Protein AF-A0A562CCB6-F1 (afdb_monomer_lite)

Radius of gyration: 16.32 Å; chains: 1; bounding box: 41×24×45 Å

Sequence (100 aa):
MLRQERASLESRAGGAPDRLHDLRTAVPLEAPDGVPGRCIDLAGRALHLLDVARLALEDDGGALSTAEATARRAALEPLERTARHALGAACSPDGWPPSR

pLDDT: mean 85.31, std 17.32, range [33.44, 98.19]

Structure (mmCIF, N/CA/C/O backbone):
data_AF-A0A562CCB6-F1
#
_entry.id   AF-A0A562CCB6-F1
#
loop_
_atom_site.group_PDB
_atom_site.id
_atom_site.type_symbol
_atom_site.label_atom_id
_atom_site.label_alt_id
_atom_site.label_comp_id
_atom_site.label_asym_id
_atom_site.label_entity_id
_atom_site.label_seq_id
_atom_site.pdbx_PDB_ins_code
_atom_site.Cartn_x
_atom_site.Cartn_y
_atom_site.Cartn_z
_atom_site.occupancy
_atom_site.B_iso_or_equiv
_atom_site.auth_seq_id
_atom_site.auth_comp_id
_atom_site.auth_asym_id
_atom_site.auth_atom_id
_atom_site.pdbx_PDB_model_num
ATOM 1 N N . MET A 1 1 ? -6.983 -2.938 -23.656 1.00 45.41 1 MET A N 1
ATOM 2 C CA . MET A 1 1 ? -7.150 -1.882 -22.637 1.00 45.41 1 MET A CA 1
ATOM 3 C C . MET A 1 1 ? -8.517 -1.947 -21.942 1.00 45.41 1 MET A C 1
ATOM 5 O O . MET A 1 1 ? -8.550 -2.375 -20.802 1.00 45.41 1 MET A O 1
ATOM 9 N N . LEU A 1 2 ? -9.653 -1.722 -22.624 1.00 42.66 2 LEU A N 1
ATOM 10 C CA . LEU A 1 2 ? -10.999 -1.705 -21.994 1.00 42.66 2 LEU A CA 1
ATOM 11 C C . LEU A 1 2 ? -11.500 -3.028 -21.358 1.00 42.66 2 LEU A C 1
ATOM 13 O O . LEU A 1 2 ? -12.427 -3.007 -20.555 1.00 42.66 2 LEU A O 1
ATOM 17 N N . ARG A 1 3 ? -10.932 -4.196 -21.699 1.00 33.44 3 ARG A N 1
ATOM 18 C CA . ARG A 1 3 ? -11.346 -5.491 -21.108 1.00 33.44 3 ARG A CA 1
ATOM 19 C C . ARG A 1 3 ? -10.738 -5.765 -19.729 1.00 33.44 3 ARG A C 1
ATOM 21 O O . ARG A 1 3 ? -11.372 -6.441 -18.929 1.00 33.44 3 ARG A O 1
ATOM 28 N N . GLN A 1 4 ? -9.545 -5.239 -19.458 1.00 43.59 4 GLN A N 1
ATOM 29 C CA . GLN A 1 4 ? -8.811 -5.482 -18.211 1.00 43.59 4 GLN A CA 1
ATOM 30 C C . GLN A 1 4 ? -9.364 -4.605 -17.078 1.00 43.59 4 GLN A C 1
ATOM 32 O O . GLN A 1 4 ? -9.551 -5.085 -15.967 1.00 43.59 4 GLN A O 1
ATOM 37 N N . GLU A 1 5 ? -9.767 -3.368 -17.394 1.00 35.09 5 GLU A N 1
ATOM 38 C CA . GLU A 1 5 ? -10.490 -2.493 -16.459 1.00 35.09 5 GLU A CA 1
ATOM 39 C C . GLU A 1 5 ? -11.853 -3.060 -16.046 1.00 35.09 5 GLU A C 1
ATOM 41 O O . GLU A 1 5 ? -12.225 -2.957 -14.882 1.00 35.09 5 GLU A O 1
ATOM 46 N N . ARG A 1 6 ? -12.594 -3.696 -16.966 1.00 39.72 6 ARG A N 1
ATOM 47 C CA . ARG A 1 6 ? -13.913 -4.268 -16.651 1.00 39.72 6 ARG A CA 1
ATOM 48 C C . ARG A 1 6 ? -13.837 -5.489 -15.732 1.00 39.72 6 ARG A C 1
ATOM 50 O O . ARG A 1 6 ? -14.641 -5.577 -14.813 1.00 39.72 6 ARG A O 1
ATOM 57 N N . ALA A 1 7 ? -12.846 -6.362 -15.918 1.00 42.31 7 ALA A N 1
ATOM 58 C CA . ALA A 1 7 ? -12.619 -7.498 -15.022 1.00 42.31 7 ALA A CA 1
ATOM 59 C C . ALA A 1 7 ? -12.169 -7.048 -13.614 1.00 42.31 7 ALA A C 1
ATOM 61 O O . ALA A 1 7 ? -12.664 -7.568 -12.618 1.00 42.31 7 ALA A O 1
ATOM 62 N N . SER A 1 8 ? -11.315 -6.018 -13.523 1.00 48.25 8 SER A N 1
ATOM 63 C CA . SER A 1 8 ? -10.917 -5.415 -12.238 1.00 48.25 8 SER A CA 1
ATOM 64 C C . SER A 1 8 ? -12.030 -4.615 -11.551 1.00 48.25 8 SER A C 1
ATOM 66 O O . SER A 1 8 ? -11.968 -4.406 -10.345 1.00 48.25 8 SER A O 1
ATOM 68 N N . LEU A 1 9 ? -13.040 -4.130 -12.281 1.00 46.00 9 LEU A N 1
ATOM 69 C CA . LEU A 1 9 ? -14.217 -3.474 -11.697 1.00 46.00 9 LEU A CA 1
ATOM 70 C C . LEU A 1 9 ? -15.254 -4.489 -11.198 1.00 46.00 9 LEU A C 1
ATOM 72 O O . LEU A 1 9 ? -15.886 -4.246 -10.174 1.00 46.00 9 LEU A O 1
ATOM 76 N N . GLU A 1 10 ? -15.402 -5.627 -11.882 1.00 42.59 10 GLU A N 1
ATOM 77 C CA . GLU A 1 10 ? -16.340 -6.690 -11.498 1.00 42.59 10 GLU A CA 1
ATOM 78 C C . GLU A 1 10 ? -15.872 -7.472 -10.251 1.00 42.59 10 GLU A C 1
ATOM 80 O O . GLU A 1 10 ? -16.714 -7.816 -9.425 1.00 42.59 10 GLU A O 1
ATOM 85 N N . SER A 1 11 ? -14.562 -7.664 -10.020 1.00 50.00 11 SER A N 1
ATOM 86 C CA . SER A 1 11 ? -14.074 -8.301 -8.771 1.00 50.00 11 SER A CA 1
ATOM 87 C C . SER A 1 11 ? -14.171 -7.379 -7.540 1.00 50.00 11 SER A C 1
ATOM 89 O O . SER A 1 11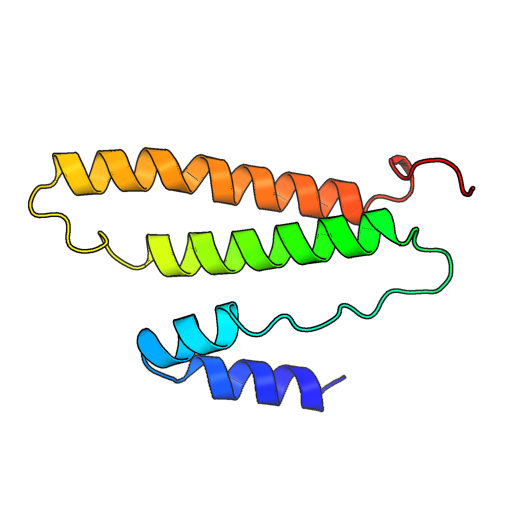 ? -14.417 -7.831 -6.422 1.00 50.00 11 SER A O 1
ATOM 91 N N . ARG A 1 12 ? -14.137 -6.051 -7.736 1.00 52.00 12 ARG A N 1
ATOM 92 C CA . ARG A 1 12 ? -14.341 -5.055 -6.661 1.00 52.00 12 ARG A CA 1
ATOM 93 C C . ARG A 1 12 ? -15.773 -5.007 -6.113 1.00 52.00 12 ARG A C 1
ATOM 95 O O . ARG A 1 12 ? -16.002 -4.304 -5.132 1.00 52.00 12 ARG A O 1
ATOM 102 N N . ALA A 1 13 ? -16.716 -5.731 -6.722 1.00 58.50 13 ALA A N 1
ATOM 103 C CA . ALA A 1 13 ? -18.093 -5.861 -6.245 1.00 58.50 13 ALA A CA 1
ATOM 104 C C . ALA A 1 13 ? -18.287 -6.988 -5.203 1.00 58.50 13 ALA A C 1
ATOM 106 O O . ALA A 1 13 ? -19.380 -7.112 -4.649 1.00 58.50 13 ALA A O 1
ATOM 107 N N . GLY A 1 14 ? -17.255 -7.802 -4.939 1.00 64.62 14 GLY A N 1
ATOM 108 C CA . GLY A 1 14 ? -17.279 -8.877 -3.942 1.00 64.62 14 GLY A CA 1
ATOM 109 C C . GLY A 1 14 ? -17.135 -8.394 -2.492 1.00 64.62 14 GLY A C 1
ATOM 110 O O . GLY A 1 14 ? -16.729 -7.262 -2.214 1.00 64.62 14 GLY A O 1
ATOM 111 N N . GLY A 1 15 ? -17.462 -9.269 -1.538 1.00 80.94 15 GLY A N 1
ATOM 112 C CA . GLY A 1 15 ? -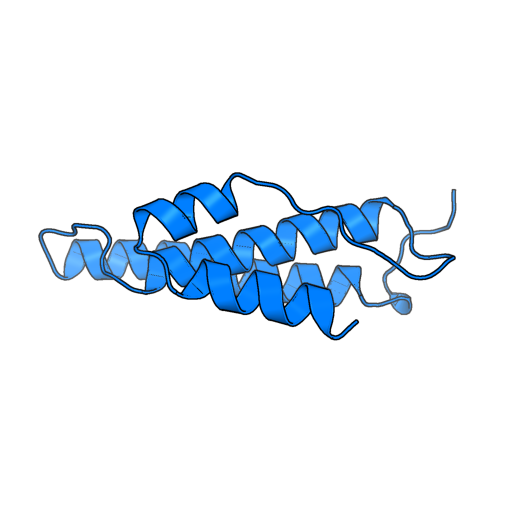17.315 -8.981 -0.108 1.00 80.94 15 GLY A CA 1
ATOM 113 C C . GLY A 1 15 ? -15.846 -8.837 0.314 1.00 80.94 15 GLY A C 1
ATOM 114 O O . GLY A 1 15 ? -14.925 -9.107 -0.455 1.00 80.94 15 GLY A O 1
ATOM 115 N N . ALA A 1 16 ? -15.586 -8.445 1.567 1.00 83.00 16 ALA A N 1
ATOM 116 C CA . ALA A 1 16 ? -14.215 -8.393 2.101 1.00 83.00 16 ALA A CA 1
ATOM 117 C C . ALA A 1 16 ? -13.393 -9.696 1.889 1.00 83.00 16 ALA A C 1
ATOM 119 O O . ALA A 1 16 ? -12.208 -9.584 1.570 1.00 83.00 16 ALA A O 1
ATOM 120 N N . PRO A 1 17 ? -13.975 -10.914 1.986 1.00 86.50 17 PRO A N 1
ATOM 121 C CA . PRO A 1 17 ? -13.259 -12.155 1.677 1.00 86.50 17 PRO A CA 1
ATOM 122 C C . PRO A 1 17 ? -12.798 -12.265 0.219 1.00 86.50 17 PRO A C 1
ATOM 124 O O . PRO A 1 17 ? -11.666 -12.682 -0.021 1.00 86.50 17 PRO A O 1
ATOM 127 N N . ASP A 1 18 ? -13.638 -11.862 -0.737 1.00 87.75 18 ASP A N 1
ATOM 128 C CA . ASP A 1 18 ? -13.315 -11.913 -2.168 1.00 87.75 18 ASP A CA 1
ATOM 129 C C . ASP A 1 18 ? -12.179 -10.938 -2.479 1.00 87.75 18 ASP A C 1
ATOM 131 O O . ASP A 1 18 ? -11.173 -11.310 -3.075 1.00 87.75 18 ASP A O 1
ATOM 135 N N . ARG A 1 19 ? -12.263 -9.717 -1.938 1.00 88.00 19 ARG A N 1
ATOM 136 C CA . ARG A 1 19 ? -11.210 -8.702 -2.088 1.00 88.00 19 ARG A CA 1
ATOM 137 C C . ARG A 1 19 ? -9.882 -9.143 -1.466 1.00 88.00 19 ARG A C 1
ATOM 139 O O . ARG A 1 19 ? -8.816 -8.850 -2.003 1.00 88.00 19 ARG A O 1
ATOM 146 N N . LEU A 1 20 ? -9.921 -9.884 -0.357 1.00 87.06 20 LEU A N 1
ATOM 147 C CA . LEU A 1 20 ? -8.720 -10.478 0.230 1.00 87.06 20 LEU A CA 1
ATOM 148 C C . LEU A 1 20 ? -8.153 -11.613 -0.638 1.00 87.06 20 LEU A C 1
ATOM 150 O O . LEU A 1 20 ? -6.934 -11.772 -0.718 1.00 87.06 20 LEU A O 1
ATOM 154 N N . HIS A 1 21 ? -9.014 -12.407 -1.276 1.00 88.75 21 HIS A N 1
ATOM 155 C CA . HIS A 1 21 ? -8.594 -13.436 -2.225 1.00 88.75 21 HIS A CA 1
ATOM 156 C C . HIS A 1 21 ? -7.919 -12.817 -3.457 1.00 88.75 21 HIS A C 1
ATOM 158 O O . HIS A 1 21 ? -6.831 -13.252 -3.843 1.00 88.75 21 HIS A O 1
ATOM 164 N N . ASP A 1 22 ? -8.501 -11.749 -3.997 1.00 87.00 22 ASP A N 1
ATOM 165 C CA . ASP A 1 22 ? -7.943 -10.989 -5.114 1.00 87.00 22 ASP A CA 1
ATOM 166 C C . ASP A 1 22 ? -6.564 -10.424 -4.769 1.00 87.00 22 ASP A C 1
ATOM 168 O O . ASP A 1 22 ? -5.622 -10.588 -5.539 1.00 87.00 22 ASP A O 1
ATOM 172 N N . LEU A 1 23 ? -6.393 -9.856 -3.568 1.00 87.88 23 LEU A N 1
ATOM 173 C CA . LEU A 1 23 ? -5.093 -9.358 -3.105 1.00 87.88 23 LEU A CA 1
ATOM 174 C C . LEU A 1 23 ? -4.006 -10.439 -3.090 1.00 87.88 23 LEU A C 1
ATOM 176 O O . LEU A 1 23 ? -2.841 -10.144 -3.348 1.00 87.88 23 LEU A O 1
ATOM 180 N N . ARG A 1 24 ? -4.352 -11.693 -2.785 1.00 86.06 24 ARG A N 1
ATOM 181 C CA . ARG A 1 24 ? -3.380 -12.803 -2.777 1.00 86.06 24 ARG A CA 1
ATOM 182 C C . ARG A 1 24 ? -2.970 -13.222 -4.185 1.00 86.06 24 ARG A C 1
ATOM 184 O O . ARG A 1 24 ? -1.930 -13.863 -4.345 1.00 86.06 24 ARG A O 1
ATOM 191 N N . THR A 1 25 ? -3.765 -12.866 -5.186 1.00 84.56 25 THR A N 1
ATOM 192 C CA . THR A 1 25 ? -3.498 -13.170 -6.586 1.00 84.56 25 THR A CA 1
ATOM 193 C C . THR A 1 25 ? -2.662 -12.046 -7.187 1.00 84.56 25 THR A C 1
ATOM 195 O O . THR A 1 25 ? -3.162 -10.981 -7.535 1.00 84.56 25 THR A O 1
ATOM 198 N N . ALA A 1 26 ? -1.354 -12.273 -7.311 1.00 70.19 26 ALA A N 1
ATOM 199 C CA . ALA A 1 26 ? -0.477 -11.311 -7.965 1.00 70.19 26 ALA A CA 1
ATOM 200 C C . ALA A 1 26 ? -0.808 -11.221 -9.463 1.00 70.19 26 ALA A C 1
ATOM 202 O O . ALA A 1 26 ? -0.740 -12.219 -10.181 1.00 70.19 26 ALA A O 1
ATOM 203 N N . VAL A 1 27 ? -1.122 -10.015 -9.938 1.00 80.00 27 VAL A N 1
ATOM 204 C CA . VAL A 1 27 ? -1.281 -9.725 -11.366 1.00 80.00 27 VAL A CA 1
ATOM 205 C C . VAL A 1 27 ? 0.038 -9.144 -11.886 1.00 80.00 27 VAL A C 1
ATOM 207 O O . VAL A 1 27 ? 0.470 -8.103 -11.382 1.00 80.00 27 VAL A O 1
ATOM 210 N N . PRO A 1 28 ? 0.706 -9.791 -12.860 1.00 83.25 28 PRO A N 1
ATOM 211 C CA . PRO A 1 28 ? 1.913 -9.244 -13.469 1.00 83.25 28 PRO A CA 1
ATOM 212 C C . PRO A 1 28 ? 1.654 -7.868 -14.087 1.00 83.25 28 PRO A C 1
ATOM 214 O O . PRO A 1 28 ? 0.624 -7.656 -14.728 1.00 83.25 28 PRO A O 1
ATOM 217 N N . LEU A 1 29 ? 2.597 -6.940 -13.913 1.00 89.69 29 LEU A N 1
ATOM 218 C CA . LEU A 1 29 ? 2.531 -5.631 -14.554 1.00 89.69 29 LEU A CA 1
ATOM 219 C C . LEU A 1 29 ? 3.114 -5.693 -15.964 1.00 89.69 29 LEU A C 1
ATOM 221 O O . LEU A 1 29 ? 4.219 -6.195 -16.167 1.00 89.69 29 LEU A O 1
ATOM 225 N N . GLU A 1 30 ? 2.393 -5.113 -16.916 1.00 90.88 30 GLU A N 1
ATOM 226 C CA . GLU A 1 30 ? 2.921 -4.798 -18.239 1.00 90.88 30 GLU A CA 1
ATOM 227 C C . GLU A 1 30 ? 3.621 -3.436 -18.183 1.00 90.88 30 GLU A C 1
ATOM 229 O O . GLU A 1 30 ? 3.074 -2.467 -17.651 1.00 90.88 30 GLU A O 1
ATOM 234 N N . ALA A 1 31 ? 4.836 -3.357 -18.724 1.00 88.81 31 ALA A N 1
ATOM 235 C CA . ALA A 1 31 ? 5.620 -2.130 -18.769 1.00 88.81 31 ALA A CA 1
ATOM 236 C C . ALA A 1 31 ? 6.148 -1.883 -20.191 1.00 88.81 31 ALA A C 1
ATOM 238 O O . ALA A 1 31 ? 6.410 -2.851 -20.907 1.00 88.81 31 ALA A O 1
ATOM 239 N N . PRO A 1 32 ? 6.319 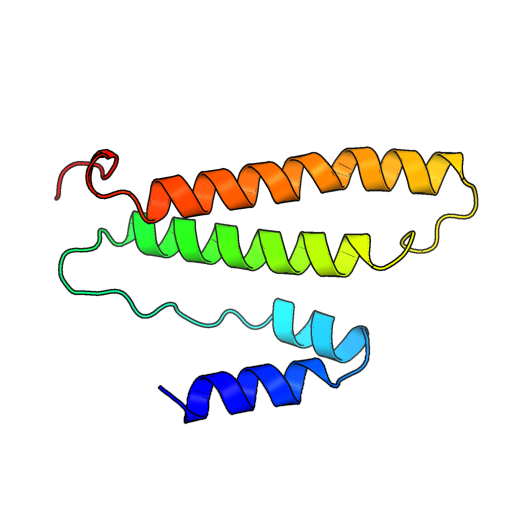-0.612 -20.605 1.00 89.00 32 PRO A N 1
ATOM 240 C CA . PRO A 1 32 ? 6.968 -0.282 -21.868 1.00 89.00 32 PRO A CA 1
ATOM 241 C C . PRO A 1 32 ? 8.389 -0.845 -21.980 1.00 89.00 32 PRO A C 1
ATOM 243 O O . PRO A 1 32 ? 9.077 -1.054 -20.975 1.00 89.00 32 PRO A O 1
ATOM 246 N N . ASP A 1 33 ? 8.857 -1.003 -23.216 1.00 89.25 33 ASP A N 1
ATOM 247 C CA . ASP A 1 33 ? 10.236 -1.401 -23.489 1.00 89.25 33 ASP A CA 1
ATOM 248 C C . ASP A 1 33 ? 11.232 -0.407 -22.875 1.00 89.25 33 ASP A C 1
ATOM 250 O O . ASP A 1 33 ? 11.044 0.811 -22.905 1.00 89.25 33 ASP A O 1
ATOM 254 N N . GLY A 1 34 ? 12.316 -0.940 -22.310 1.00 89.69 34 GLY A N 1
ATOM 255 C CA . GLY A 1 34 ? 13.369 -0.148 -21.669 1.00 89.69 34 GLY A CA 1
ATOM 256 C C . GLY A 1 34 ? 13.143 0.153 -20.184 1.00 89.69 34 GLY A C 1
ATOM 257 O O . GLY A 1 34 ? 14.071 0.634 -19.534 1.00 89.69 34 GLY A O 1
ATOM 258 N N . VAL A 1 35 ? 11.978 -0.176 -19.609 1.00 93.06 35 VAL A N 1
ATOM 259 C CA . VAL A 1 35 ? 11.776 -0.087 -18.153 1.00 93.06 35 VAL A CA 1
ATOM 260 C C . VAL A 1 35 ? 12.615 -1.165 -17.448 1.00 93.06 35 VAL A C 1
ATOM 262 O O . VAL A 1 35 ? 12.468 -2.352 -17.748 1.00 93.06 35 VAL A O 1
ATOM 265 N N . PRO A 1 36 ? 13.479 -0.812 -16.476 1.00 93.25 36 PRO A N 1
ATOM 266 C CA . PRO A 1 36 ? 14.252 -1.808 -15.743 1.00 93.25 36 PRO A CA 1
ATOM 267 C C . PRO A 1 36 ? 13.348 -2.763 -14.952 1.00 93.25 36 PRO A C 1
ATOM 269 O O . PRO A 1 36 ? 12.485 -2.310 -14.202 1.00 93.25 36 PRO A O 1
ATOM 272 N N . GLY A 1 37 ? 13.605 -4.075 -15.018 1.00 91.62 37 GLY A N 1
ATOM 273 C CA . GLY A 1 37 ? 12.780 -5.092 -14.339 1.00 91.62 37 GLY A CA 1
ATOM 274 C C . GLY A 1 37 ? 12.564 -4.834 -12.841 1.00 91.62 37 GLY A C 1
ATOM 275 O O . GLY A 1 37 ? 11.443 -4.888 -12.353 1.00 91.62 37 GLY A O 1
ATOM 276 N N . ARG A 1 38 ? 13.604 -4.399 -12.122 1.00 91.88 38 ARG A N 1
ATOM 277 C CA . ARG A 1 38 ? 13.502 -4.002 -10.701 1.00 91.88 38 ARG A CA 1
ATOM 278 C C . ARG A 1 38 ? 12.533 -2.835 -10.440 1.00 91.88 38 ARG A C 1
ATOM 280 O O . ARG A 1 38 ? 11.998 -2.732 -9.341 1.00 91.88 38 ARG A O 1
ATOM 287 N N . CYS A 1 39 ? 12.338 -1.935 -11.409 1.00 94.75 39 CYS A N 1
ATOM 288 C CA . CYS A 1 39 ? 11.369 -0.843 -11.309 1.00 94.75 39 CYS A CA 1
ATOM 289 C C . CYS A 1 39 ? 9.946 -1.382 -11.502 1.00 94.75 39 CYS A C 1
ATOM 291 O O . CYS A 1 39 ? 9.043 -0.955 -10.790 1.00 94.75 39 CYS A O 1
ATOM 293 N N . ILE A 1 40 ? 9.763 -2.374 -12.383 1.00 94.44 40 ILE A N 1
ATOM 294 C CA . ILE A 1 40 ? 8.496 -3.108 -12.539 1.00 94.44 40 ILE A CA 1
ATOM 295 C C . ILE A 1 40 ? 8.156 -3.842 -11.233 1.00 94.44 40 ILE A C 1
ATOM 297 O O . ILE A 1 40 ? 7.051 -3.695 -10.713 1.00 94.44 40 ILE A O 1
ATOM 301 N N . ASP A 1 41 ? 9.124 -4.548 -10.642 1.00 93.44 41 ASP A N 1
ATOM 302 C CA . ASP A 1 41 ? 8.948 -5.243 -9.362 1.00 93.44 41 ASP A CA 1
ATOM 303 C C . ASP A 1 41 ? 8.592 -4.277 -8.223 1.00 93.44 41 ASP A C 1
ATOM 305 O O . ASP A 1 41 ? 7.706 -4.558 -7.410 1.00 93.44 41 ASP A O 1
ATOM 309 N N . LEU A 1 42 ? 9.276 -3.128 -8.153 1.00 94.81 42 LEU A N 1
ATOM 310 C CA . LEU A 1 42 ? 8.996 -2.091 -7.161 1.00 94.81 42 LEU A CA 1
ATOM 311 C C . LEU A 1 42 ? 7.588 -1.517 -7.341 1.00 94.81 42 LEU A C 1
ATOM 313 O O . LEU A 1 42 ? 6.862 -1.393 -6.355 1.00 94.81 42 LEU A O 1
ATOM 317 N N . ALA A 1 43 ? 7.185 -1.214 -8.579 1.00 95.56 43 ALA A N 1
ATOM 318 C CA . ALA A 1 43 ? 5.841 -0.736 -8.887 1.00 95.56 43 ALA A CA 1
ATOM 319 C C . ALA A 1 43 ? 4.775 -1.767 -8.490 1.00 95.56 43 ALA A C 1
ATOM 321 O O . ALA A 1 43 ? 3.794 -1.406 -7.843 1.00 95.56 43 ALA A O 1
ATOM 322 N N . GLY A 1 44 ? 4.994 -3.053 -8.786 1.00 94.75 44 GLY A N 1
ATOM 323 C CA . GLY A 1 44 ? 4.076 -4.134 -8.412 1.00 94.75 44 GLY A CA 1
ATOM 324 C C . GLY A 1 44 ? 3.894 -4.243 -6.900 1.00 94.75 44 GLY A C 1
ATOM 325 O O . GLY A 1 44 ? 2.768 -4.279 -6.404 1.00 94.75 44 GLY A O 1
ATOM 326 N N . ARG A 1 45 ? 4.996 -4.203 -6.143 1.00 94.81 45 ARG A N 1
ATOM 327 C CA . ARG A 1 45 ? 4.961 -4.211 -4.669 1.00 94.81 45 ARG A CA 1
ATOM 328 C C . ARG A 1 45 ? 4.283 -2.968 -4.100 1.00 94.81 45 ARG A C 1
ATOM 330 O O . ARG A 1 45 ? 3.531 -3.079 -3.136 1.00 94.81 45 ARG A O 1
ATOM 337 N N . ALA A 1 46 ? 4.542 -1.801 -4.683 1.00 96.31 46 ALA A N 1
ATOM 338 C CA . ALA A 1 46 ? 3.945 -0.541 -4.260 1.00 96.31 46 ALA A CA 1
ATOM 339 C C . ALA A 1 46 ? 2.427 -0.520 -4.498 1.00 96.31 46 ALA A C 1
ATOM 341 O O . ALA A 1 46 ? 1.677 -0.162 -3.593 1.00 96.31 46 ALA A O 1
ATOM 342 N N . LEU A 1 47 ? 1.963 -0.953 -5.673 1.00 95.12 47 LEU A N 1
ATOM 343 C CA . LEU A 1 47 ? 0.534 -1.066 -5.982 1.00 95.12 47 LEU A CA 1
ATOM 344 C C . LEU A 1 47 ? -0.162 -2.064 -5.053 1.00 95.12 47 LEU A C 1
ATOM 346 O O . LEU A 1 47 ? -1.182 -1.731 -4.456 1.00 95.12 47 LEU A O 1
ATOM 350 N N . HIS A 1 48 ? 0.438 -3.238 -4.847 1.00 94.75 48 HIS A N 1
ATOM 351 C CA . HIS A 1 48 ? -0.105 -4.229 -3.923 1.00 94.75 48 HIS A CA 1
ATOM 352 C C . HIS A 1 48 ? -0.200 -3.689 -2.485 1.00 94.75 48 HIS A C 1
ATOM 354 O O . HIS A 1 48 ? -1.236 -3.831 -1.839 1.00 94.75 48 HIS A O 1
ATOM 360 N N . LEU A 1 49 ? 0.841 -3.007 -1.988 1.00 95.38 49 LEU A N 1
ATOM 361 C CA . LEU A 1 49 ? 0.819 -2.399 -0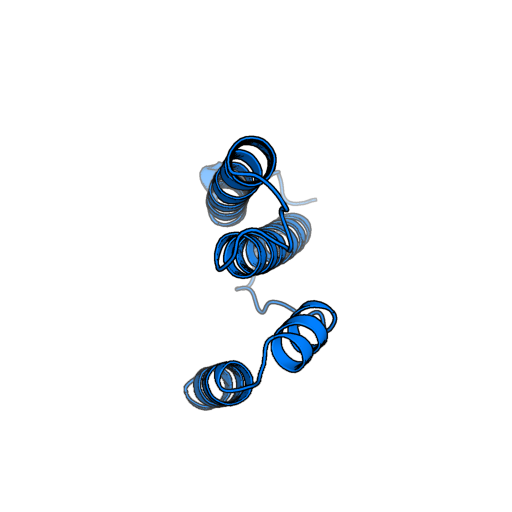.655 1.00 95.38 49 LEU A CA 1
ATOM 362 C C . LEU A 1 49 ? -0.242 -1.295 -0.534 1.00 95.38 49 LEU A C 1
ATOM 364 O O . LEU A 1 49 ? -0.861 -1.174 0.521 1.00 95.38 49 LEU A O 1
ATOM 368 N N . LEU A 1 50 ? -0.479 -0.509 -1.592 1.00 95.38 50 LEU A N 1
ATOM 369 C CA . LEU A 1 50 ? -1.563 0.478 -1.612 1.00 95.38 50 LEU A CA 1
ATOM 370 C C . LEU A 1 50 ? -2.926 -0.188 -1.461 1.00 95.38 50 LEU A C 1
ATOM 372 O O . LEU A 1 50 ? -3.734 0.283 -0.665 1.00 95.38 50 LEU A O 1
ATOM 376 N N . ASP A 1 51 ? -3.185 -1.267 -2.194 1.00 93.88 51 ASP A N 1
ATOM 377 C CA . ASP A 1 51 ? -4.478 -1.947 -2.128 1.00 93.88 51 ASP A CA 1
ATOM 378 C C . ASP A 1 51 ? -4.684 -2.649 -0.778 1.00 93.88 51 ASP A C 1
ATOM 380 O O . ASP A 1 51 ? -5.766 -2.546 -0.200 1.00 93.88 51 ASP A O 1
ATOM 384 N N . VAL A 1 52 ? -3.632 -3.253 -0.209 1.00 93.69 52 VAL A N 1
ATOM 385 C CA . VAL A 1 52 ? -3.657 -3.791 1.163 1.00 93.69 52 VAL A CA 1
ATOM 386 C C . VAL A 1 52 ? -3.953 -2.689 2.182 1.00 93.69 52 VAL A C 1
ATOM 388 O O . VAL A 1 52 ? -4.841 -2.851 3.016 1.00 93.69 52 VAL A O 1
ATOM 391 N N . ALA A 1 53 ? -3.227 -1.568 2.130 1.00 94.62 53 ALA A N 1
ATOM 392 C CA . ALA A 1 53 ? -3.394 -0.475 3.085 1.00 94.62 53 ALA A CA 1
ATOM 393 C C . ALA A 1 53 ? -4.785 0.162 2.980 1.00 94.62 53 ALA A C 1
ATOM 395 O O . ALA A 1 53 ? -5.401 0.450 4.002 1.00 94.62 53 ALA A O 1
ATOM 396 N N . ARG A 1 54 ? -5.302 0.333 1.758 1.00 92.75 54 ARG A N 1
ATOM 397 C CA . ARG A 1 54 ? -6.658 0.837 1.517 1.00 92.75 54 ARG A CA 1
ATOM 398 C C . ARG A 1 54 ? -7.707 -0.098 2.089 1.00 92.75 54 ARG A C 1
ATOM 400 O O . ARG A 1 54 ? -8.509 0.370 2.884 1.00 92.75 54 ARG A O 1
ATOM 407 N N . LEU A 1 55 ? -7.658 -1.390 1.749 1.00 92.69 55 LEU A N 1
ATOM 408 C CA . LEU A 1 55 ? -8.604 -2.375 2.278 1.00 92.69 55 LEU A CA 1
ATOM 409 C C . LEU A 1 55 ? -8.556 -2.407 3.809 1.00 92.69 55 LEU A C 1
ATOM 411 O O . LEU A 1 55 ? -9.591 -2.419 4.462 1.00 92.69 55 LEU A O 1
ATOM 415 N N . ALA A 1 56 ? -7.356 -2.366 4.392 1.00 93.44 56 ALA A N 1
ATOM 416 C CA . ALA A 1 56 ? -7.197 -2.323 5.835 1.00 93.44 56 ALA A CA 1
ATOM 417 C C . ALA A 1 56 ? -7.793 -1.041 6.446 1.00 93.44 56 ALA A C 1
ATOM 419 O O . ALA A 1 56 ? -8.395 -1.102 7.510 1.00 93.44 56 ALA A O 1
ATOM 420 N N . LEU A 1 57 ? -7.660 0.122 5.812 1.00 94.00 57 LEU A N 1
ATOM 421 C CA . LEU A 1 57 ? -8.158 1.393 6.351 1.00 94.00 57 LEU A CA 1
ATOM 422 C C . LEU A 1 57 ? -9.678 1.603 6.204 1.00 94.00 57 LEU A C 1
ATOM 424 O O . LEU A 1 57 ? -10.182 2.586 6.754 1.00 94.00 57 LEU A O 1
ATOM 428 N N . GLU A 1 58 ? -10.396 0.717 5.501 1.00 93.69 58 GLU A N 1
ATOM 429 C CA . GLU A 1 58 ? -11.861 0.777 5.335 1.00 93.69 58 GLU A CA 1
ATOM 430 C C . GLU A 1 58 ? -12.628 0.563 6.644 1.00 93.69 58 GLU A C 1
ATOM 432 O O . GLU A 1 58 ? -13.713 1.117 6.817 1.00 93.69 58 GLU A O 1
ATOM 437 N N . ASP A 1 59 ? -12.060 -0.210 7.569 1.00 92.06 59 ASP A N 1
ATOM 438 C CA . ASP A 1 59 ? -12.625 -0.467 8.888 1.00 92.06 59 ASP A CA 1
ATOM 439 C C . ASP A 1 59 ? -11.548 -0.423 9.986 1.00 92.06 59 ASP A C 1
ATOM 441 O O . ASP A 1 59 ? -10.347 -0.267 9.736 1.00 92.06 59 ASP A O 1
ATOM 445 N N . ASP A 1 60 ? -11.985 -0.544 11.239 1.00 94.75 60 ASP A N 1
ATOM 446 C CA . ASP A 1 60 ? -11.090 -0.561 12.396 1.00 94.75 60 ASP A CA 1
ATOM 447 C C . ASP A 1 60 ? -10.511 -1.963 12.689 1.00 94.75 60 ASP A C 1
ATOM 449 O O . ASP A 1 60 ? -9.850 -2.168 13.705 1.00 94.75 60 ASP A O 1
ATOM 453 N N . GLY A 1 61 ? -10.707 -2.941 11.796 1.00 89.19 61 GLY A N 1
ATOM 454 C CA . GLY A 1 61 ? -10.063 -4.255 11.843 1.00 89.19 61 GLY A CA 1
ATOM 455 C C . GLY A 1 61 ? -10.421 -5.102 13.063 1.00 89.19 61 GLY A C 1
ATOM 456 O O . GLY A 1 61 ? -9.584 -5.873 13.526 1.00 89.19 61 GLY A O 1
ATOM 457 N N . GLY A 1 62 ? -11.628 -4.934 13.608 1.00 92.81 62 GLY A N 1
ATOM 458 C CA . GLY A 1 62 ? -12.077 -5.628 14.819 1.00 92.81 62 GLY A CA 1
ATOM 459 C C . GLY A 1 62 ? -11.583 -5.011 16.131 1.00 92.81 62 GLY A C 1
ATOM 460 O O . GLY A 1 62 ? -11.663 -5.675 17.163 1.00 92.81 62 GLY A O 1
ATOM 461 N N . ALA A 1 63 ? -11.078 -3.771 16.110 1.00 96.81 63 ALA A N 1
ATOM 462 C CA . ALA A 1 63 ? -10.730 -3.036 17.323 1.00 96.81 63 ALA A CA 1
ATOM 463 C C . ALA A 1 63 ? -11.902 -3.000 18.321 1.00 96.81 63 ALA A C 1
ATOM 465 O O . ALA A 1 63 ? -13.044 -2.717 17.956 1.00 96.81 63 ALA A O 1
ATOM 466 N N . LEU A 1 64 ? -11.602 -3.252 19.594 1.00 97.50 64 LEU A N 1
ATOM 467 C CA . LEU A 1 64 ? -12.557 -3.231 20.704 1.00 97.50 64 LEU A CA 1
ATOM 468 C C . LEU A 1 64 ? -12.591 -1.868 21.405 1.00 97.50 64 LEU A C 1
ATOM 470 O O . LEU A 1 64 ? -13.449 -1.618 22.252 1.00 97.50 64 LEU A O 1
ATOM 474 N N . SER A 1 65 ? -11.661 -0.974 21.059 1.00 97.94 65 SER A N 1
ATOM 475 C CA . SER A 1 65 ? -11.601 0.387 21.582 1.00 97.94 65 SER A CA 1
ATOM 476 C C . SER A 1 65 ? -11.147 1.406 20.538 1.00 97.94 65 SER A C 1
ATOM 478 O O . SER A 1 65 ? -10.463 1.093 19.562 1.00 97.94 65 SER A O 1
ATOM 480 N N . THR A 1 66 ? -11.467 2.675 20.794 1.00 97.75 66 THR A N 1
ATOM 481 C CA . THR A 1 66 ? -10.990 3.810 19.989 1.00 97.75 66 THR A CA 1
ATOM 482 C C . THR A 1 66 ? -9.467 3.932 20.000 1.00 97.75 66 THR A C 1
ATOM 484 O O . THR A 1 66 ? -8.873 4.329 18.997 1.00 97.75 66 THR A O 1
ATOM 487 N N . ALA A 1 67 ? -8.821 3.569 21.112 1.00 98.06 67 ALA A N 1
ATOM 488 C CA . ALA A 1 67 ? -7.368 3.572 21.235 1.00 98.06 67 ALA A CA 1
ATOM 489 C C . ALA A 1 67 ? -6.724 2.542 20.294 1.00 98.06 67 ALA A C 1
ATOM 491 O O . ALA A 1 67 ? -5.774 2.873 19.586 1.00 98.06 67 ALA A O 1
ATOM 492 N N . GLU A 1 68 ? -7.276 1.328 20.223 1.00 98.19 68 GLU A N 1
ATOM 493 C CA . GLU A 1 68 ? -6.821 0.282 19.296 1.00 98.19 68 GLU A CA 1
ATOM 494 C C . GLU A 1 68 ? -7.036 0.684 17.833 1.00 98.19 68 GLU A C 1
ATOM 496 O O . GLU A 1 68 ? -6.108 0.586 17.029 1.00 98.19 68 GLU A O 1
ATOM 501 N N . ALA A 1 69 ? -8.219 1.212 17.496 1.00 97.69 69 ALA A N 1
ATOM 502 C CA . ALA A 1 69 ? -8.521 1.716 16.155 1.00 97.69 69 ALA A CA 1
ATOM 503 C C . ALA A 1 69 ? -7.537 2.820 15.722 1.00 97.69 69 ALA A C 1
ATOM 505 O O . ALA A 1 69 ? -7.007 2.807 14.607 1.00 97.69 69 ALA A O 1
ATOM 506 N N . THR A 1 70 ? -7.229 3.748 16.633 1.00 97.62 70 THR A N 1
ATOM 507 C CA . THR A 1 70 ? -6.277 4.843 16.395 1.00 97.62 70 THR A CA 1
ATOM 508 C C . THR A 1 70 ? -4.854 4.320 16.213 1.00 97.62 70 THR A C 1
ATOM 510 O O . THR A 1 70 ? -4.182 4.705 15.257 1.00 97.62 70 THR A O 1
ATOM 513 N N . ALA A 1 71 ? -4.394 3.418 17.085 1.00 97.06 71 ALA A N 1
ATOM 514 C CA . ALA A 1 71 ? -3.060 2.826 16.996 1.00 97.06 71 ALA A CA 1
ATOM 515 C C . ALA A 1 71 ? -2.868 2.064 15.677 1.00 97.06 71 ALA A C 1
ATOM 517 O O . ALA A 1 71 ? -1.836 2.194 15.016 1.00 97.06 71 ALA A O 1
ATOM 518 N N . ARG A 1 72 ? -3.896 1.323 15.251 1.00 96.19 72 ARG A N 1
ATOM 519 C CA . ARG A 1 72 ? -3.910 0.624 13.967 1.00 96.19 72 ARG A CA 1
ATOM 520 C C . ARG A 1 72 ? -3.813 1.592 12.791 1.00 96.19 72 ARG A C 1
ATOM 522 O O . ARG A 1 72 ? -2.963 1.407 11.922 1.00 96.19 72 ARG A O 1
ATOM 529 N N . ARG A 1 73 ? -4.648 2.635 12.759 1.00 96.50 73 ARG A N 1
ATOM 530 C CA . ARG A 1 73 ? -4.623 3.644 11.687 1.00 96.50 73 ARG A CA 1
ATOM 531 C C . ARG A 1 73 ? -3.263 4.348 11.611 1.00 96.50 73 ARG A C 1
ATOM 533 O O . ARG A 1 73 ? -2.690 4.431 10.527 1.00 96.50 73 ARG A O 1
ATOM 540 N N . ALA A 1 74 ? -2.689 4.721 12.755 1.00 96.94 74 ALA A N 1
ATOM 541 C CA . ALA A 1 74 ? -1.354 5.317 12.835 1.00 96.94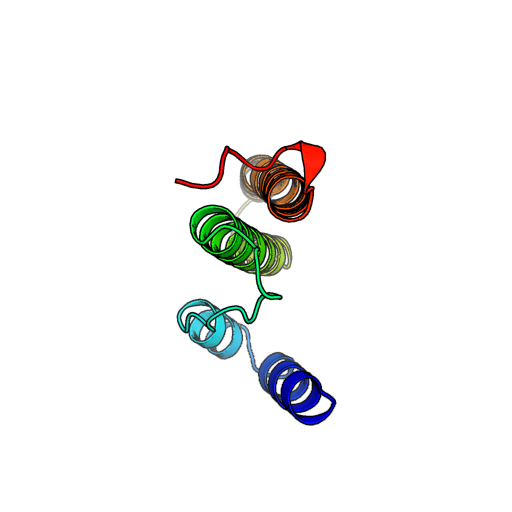 74 ALA A CA 1
ATOM 542 C C . ALA A 1 74 ? -0.237 4.400 12.298 1.00 96.94 74 ALA A C 1
ATOM 544 O O . ALA A 1 74 ? 0.765 4.896 11.784 1.00 96.94 74 ALA A O 1
ATOM 545 N N . ALA A 1 75 ? -0.401 3.075 12.379 1.00 95.56 75 ALA A N 1
ATOM 546 C CA . ALA A 1 75 ? 0.537 2.116 11.797 1.00 95.56 75 ALA A CA 1
ATOM 547 C C . ALA A 1 75 ? 0.358 1.940 10.275 1.00 95.56 75 ALA A C 1
ATOM 549 O O . ALA A 1 75 ? 1.336 1.702 9.566 1.00 95.56 75 ALA A O 1
ATOM 550 N N . LEU A 1 76 ? -0.870 2.062 9.759 1.00 96.00 76 LEU A N 1
ATOM 551 C CA . LEU A 1 76 ? -1.199 1.814 8.348 1.00 96.00 76 LEU A CA 1
ATOM 552 C C . LEU A 1 76 ? -0.981 3.031 7.437 1.00 96.00 76 LEU A C 1
ATOM 554 O O . LEU A 1 76 ? -0.503 2.876 6.313 1.00 96.00 76 LEU A O 1
ATOM 558 N N . GLU A 1 77 ? -1.284 4.247 7.897 1.00 95.25 77 GLU A N 1
ATOM 559 C CA . GLU A 1 77 ? -1.128 5.469 7.088 1.00 95.25 77 GLU A CA 1
ATOM 560 C C . GLU A 1 77 ? 0.309 5.689 6.557 1.00 95.25 77 GLU A C 1
ATOM 562 O O . GLU A 1 77 ? 0.471 6.042 5.381 1.00 95.25 77 GLU A O 1
ATOM 567 N N . PRO A 1 78 ? 1.383 5.446 7.341 1.00 96.56 78 PRO A N 1
ATOM 568 C CA . PRO A 1 78 ? 2.751 5.542 6.834 1.00 96.56 78 PRO A CA 1
ATOM 569 C C . PRO A 1 78 ? 3.067 4.524 5.733 1.00 96.56 78 PRO A C 1
ATOM 571 O O . PRO A 1 78 ? 3.872 4.823 4.845 1.00 96.56 78 PRO A O 1
ATOM 574 N N . LEU A 1 79 ? 2.437 3.343 5.757 1.00 95.44 79 LEU A N 1
ATOM 575 C CA . LEU A 1 79 ? 2.609 2.329 4.715 1.00 95.44 79 LEU A CA 1
ATOM 576 C C . LEU A 1 79 ? 1.995 2.801 3.400 1.00 95.44 79 LEU A C 1
ATOM 578 O O . LEU A 1 79 ? 2.654 2.742 2.362 1.00 95.44 79 LEU A O 1
ATOM 582 N N . GLU A 1 80 ? 0.781 3.350 3.448 1.00 95.75 80 GLU A N 1
ATOM 583 C CA . GLU A 1 80 ? 0.115 3.903 2.268 1.00 95.75 80 GLU A CA 1
ATOM 584 C C . GLU A 1 80 ? 0.937 5.053 1.656 1.00 95.75 80 GLU A C 1
ATOM 586 O O . GLU A 1 80 ? 1.124 5.129 0.439 1.00 95.75 80 GLU A O 1
ATOM 591 N N . ARG A 1 81 ? 1.492 5.938 2.496 1.00 96.75 81 ARG A N 1
ATOM 592 C CA . ARG A 1 81 ? 2.382 7.022 2.051 1.00 96.75 81 ARG A CA 1
ATOM 593 C C . ARG A 1 81 ? 3.655 6.485 1.398 1.00 96.75 81 ARG A C 1
ATOM 595 O O . ARG A 1 81 ? 4.002 6.910 0.297 1.00 96.75 81 ARG A O 1
ATOM 602 N N . THR A 1 82 ? 4.327 5.537 2.047 1.00 97.56 82 THR A N 1
ATOM 603 C CA . THR A 1 82 ? 5.546 4.900 1.525 1.00 97.56 82 THR A CA 1
ATOM 604 C C . THR A 1 82 ? 5.291 4.235 0.177 1.00 97.56 82 THR A C 1
ATOM 606 O O . THR A 1 82 ? 6.089 4.389 -0.744 1.00 97.56 82 THR A O 1
ATOM 609 N N . ALA A 1 83 ? 4.153 3.561 0.023 1.00 97.12 83 ALA A N 1
ATOM 610 C CA . ALA A 1 83 ? 3.780 2.909 -1.221 1.00 97.12 83 ALA A CA 1
ATOM 611 C C . ALA A 1 83 ? 3.586 3.914 -2.372 1.00 97.12 83 ALA A C 1
ATOM 613 O O . ALA A 1 83 ? 4.093 3.691 -3.470 1.00 97.12 83 ALA A O 1
ATOM 614 N N . ARG A 1 84 ? 2.956 5.074 -2.119 1.00 97.19 84 ARG A N 1
ATOM 615 C CA . ARG A 1 84 ? 2.865 6.159 -3.120 1.00 97.19 84 ARG A CA 1
ATOM 616 C C . ARG A 1 84 ? 4.243 6.673 -3.539 1.00 97.19 84 ARG A C 1
ATOM 618 O O . ARG A 1 84 ? 4.482 6.867 -4.729 1.00 97.19 84 ARG A O 1
ATOM 625 N N . HIS A 1 85 ? 5.153 6.872 -2.585 1.00 97.06 85 HIS A N 1
ATOM 626 C CA . HIS A 1 85 ? 6.517 7.312 -2.891 1.00 97.06 85 HIS A CA 1
ATOM 627 C C . HIS A 1 85 ? 7.297 6.268 -3.694 1.00 97.06 85 HIS A C 1
ATOM 629 O O . HIS A 1 85 ? 7.952 6.621 -4.672 1.00 97.06 85 HIS A O 1
ATOM 635 N N . ALA A 1 86 ? 7.191 4.991 -3.322 1.00 96.62 86 ALA A N 1
ATOM 636 C CA . ALA A 1 86 ? 7.815 3.892 -4.048 1.00 96.62 86 ALA A CA 1
ATOM 637 C C . ALA A 1 86 ? 7.301 3.800 -5.492 1.00 96.62 86 ALA A C 1
ATOM 639 O O . ALA A 1 86 ? 8.101 3.638 -6.410 1.00 96.62 86 ALA A O 1
ATOM 640 N N . LEU A 1 87 ? 5.991 3.970 -5.701 1.00 96.06 87 LEU A N 1
ATOM 641 C CA . LEU A 1 87 ? 5.399 3.997 -7.037 1.00 96.06 87 LEU A CA 1
ATOM 642 C C . LEU A 1 87 ? 5.922 5.181 -7.862 1.00 96.06 87 LEU A C 1
ATOM 644 O O . LEU A 1 87 ? 6.329 4.999 -9.006 1.00 96.06 87 LEU A O 1
ATOM 648 N N . GLY A 1 88 ? 5.984 6.377 -7.269 1.00 96.56 88 GLY A N 1
ATOM 649 C CA . GLY A 1 88 ? 6.560 7.554 -7.925 1.00 96.56 88 GLY A CA 1
ATOM 650 C C . GLY A 1 88 ? 8.023 7.351 -8.330 1.00 96.56 88 GLY A C 1
ATOM 651 O O . GLY A 1 88 ? 8.399 7.677 -9.451 1.00 96.56 88 GLY A O 1
ATOM 652 N N . ALA A 1 89 ? 8.838 6.755 -7.454 1.00 95.12 89 ALA A N 1
ATOM 653 C CA . ALA A 1 89 ? 10.234 6.437 -7.751 1.00 95.12 89 ALA A CA 1
ATOM 654 C C . ALA A 1 89 ? 10.370 5.374 -8.855 1.00 95.12 89 ALA A C 1
ATOM 656 O O . ALA A 1 89 ? 11.192 5.520 -9.756 1.00 95.12 89 ALA A O 1
ATOM 657 N N . ALA A 1 90 ? 9.539 4.328 -8.822 1.00 95.38 90 ALA A N 1
ATOM 658 C CA . ALA A 1 90 ? 9.524 3.279 -9.838 1.00 95.38 90 ALA A CA 1
ATOM 659 C C . ALA A 1 90 ? 9.159 3.815 -11.231 1.00 95.38 90 ALA A C 1
ATOM 661 O O . ALA A 1 90 ? 9.704 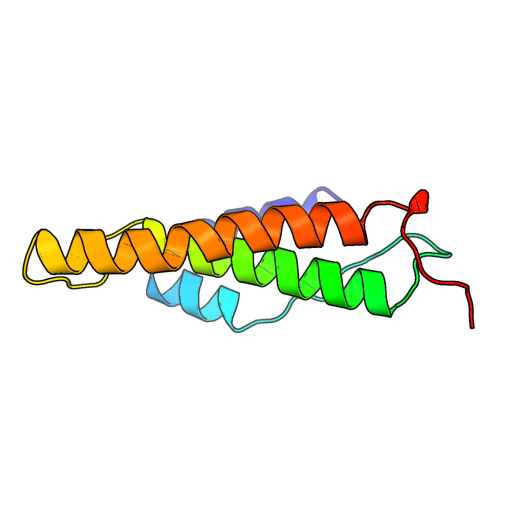3.350 -12.230 1.00 95.38 90 ALA A O 1
ATOM 662 N N . CYS A 1 91 ? 8.274 4.809 -11.299 1.00 93.75 91 CYS A N 1
ATOM 663 C CA . CYS A 1 91 ? 7.815 5.418 -12.546 1.00 93.75 91 CYS A CA 1
ATOM 664 C C . CYS A 1 91 ? 8.630 6.647 -12.983 1.00 93.75 91 CYS A C 1
ATOM 666 O O . CYS A 1 91 ? 8.246 7.280 -13.962 1.00 93.75 91 CYS A O 1
ATOM 668 N N . SER A 1 92 ? 9.716 6.998 -12.285 1.00 93.50 92 SER A N 1
ATOM 669 C CA . SER A 1 92 ? 10.551 8.161 -12.610 1.00 93.50 92 SER A CA 1
ATOM 670 C C . SER A 1 92 ? 11.834 7.742 -13.340 1.00 93.50 92 SER A C 1
ATOM 672 O O . SER A 1 92 ? 12.745 7.219 -12.688 1.00 93.50 92 SER A O 1
ATOM 674 N N . PRO A 1 93 ? 11.948 7.985 -14.663 1.00 89.25 93 PRO A N 1
ATOM 675 C CA . PRO A 1 93 ? 13.133 7.614 -15.436 1.00 89.25 93 PRO A CA 1
ATOM 676 C C . PRO A 1 93 ? 14.421 8.261 -14.925 1.00 89.25 93 PRO A C 1
ATOM 678 O O . PRO A 1 93 ? 15.468 7.620 -14.932 1.00 89.25 93 PRO A O 1
ATOM 681 N N . ASP A 1 94 ? 14.334 9.488 -14.403 1.00 89.06 94 ASP A N 1
ATOM 682 C CA . ASP A 1 94 ? 15.477 10.229 -13.854 1.00 89.06 94 ASP A CA 1
ATOM 683 C C . ASP A 1 94 ? 16.108 9.531 -12.636 1.00 89.06 94 ASP A C 1
ATOM 685 O O . ASP A 1 94 ? 17.284 9.727 -12.336 1.00 89.06 94 ASP A O 1
ATOM 689 N N . GLY A 1 95 ? 15.326 8.712 -11.922 1.00 85.19 95 GLY A N 1
ATOM 690 C CA . GLY A 1 95 ? 15.771 7.938 -10.763 1.00 85.19 95 GLY A CA 1
ATOM 691 C C . GLY A 1 95 ? 16.093 6.477 -11.075 1.00 85.19 95 GLY A C 1
ATOM 692 O O . GLY A 1 95 ? 16.435 5.718 -10.162 1.00 85.19 95 GLY A O 1
ATOM 693 N N . TRP A 1 96 ? 15.956 6.042 -12.331 1.00 91.44 96 TRP A N 1
ATOM 694 C CA . TRP A 1 96 ? 16.209 4.652 -12.681 1.00 91.44 96 TRP A CA 1
ATOM 695 C C . TRP A 1 96 ? 17.696 4.325 -12.566 1.00 91.44 96 TRP A C 1
ATOM 697 O O . TRP A 1 96 ? 18.545 5.080 -13.037 1.00 91.44 96 TRP A O 1
ATOM 707 N N . PRO A 1 97 ? 18.050 3.171 -11.973 1.00 84.62 97 PRO A N 1
ATOM 708 C CA . PRO A 1 97 ? 19.455 2.793 -11.922 1.00 84.62 97 PRO A CA 1
ATOM 709 C C . PRO A 1 97 ? 19.969 2.503 -13.342 1.00 84.62 97 PRO A C 1
ATOM 711 O O . PRO A 1 97 ? 19.163 2.261 -14.247 1.00 84.62 97 PRO A O 1
ATOM 714 N N . PRO A 1 98 ? 21.290 2.465 -13.558 1.00 79.62 98 PRO A N 1
ATOM 715 C CA . PRO A 1 98 ? 21.837 2.165 -14.874 1.00 79.62 98 PRO A CA 1
ATOM 716 C C . PRO A 1 98 ? 21.309 0.821 -15.407 1.00 79.62 98 PRO A C 1
ATOM 718 O O . PRO A 1 98 ? 21.037 -0.122 -14.645 1.00 79.62 98 PRO A O 1
ATOM 721 N N . SER A 1 99 ? 21.114 0.754 -16.724 1.00 68.44 99 SER A N 1
ATOM 722 C CA . SER A 1 99 ? 20.872 -0.496 -17.444 1.00 68.44 99 SER A CA 1
ATOM 723 C C . SER A 1 99 ? 22.106 -1.379 -17.274 1.00 68.44 99 SER A C 1
ATOM 725 O O . SER A 1 99 ? 23.216 -0.937 -17.573 1.00 68.44 99 SER A O 1
ATOM 727 N N . ARG A 1 100 ? 21.919 -2.577 -16.719 1.00 58.12 100 ARG A N 1
ATOM 728 C CA . ARG A 1 100 ? 22.989 -3.563 -16.560 1.00 58.12 100 ARG A CA 1
ATOM 729 C C . ARG A 1 100 ? 22.977 -4.513 -17.743 1.00 58.12 100 ARG A C 1
ATOM 731 O O . ARG A 1 100 ? 21.851 -4.819 -18.191 1.00 58.12 100 ARG A O 1
#

Foldseek 3Di:
DVVVVVVVVVQVVDDLVSLVVVLVDQDQDDDDPPQDPVLSVLLSVLVSLLSVLVSPLVDLNPDPDPVSSVVSNVVSVVSNVVSVVSNVLSPDPVNDDDDD

Secondary structure (DSSP, 8-state):
-HHHHHHHHHHTTS-HHHHHHHHHSPPPPP--TT--HHHHHHHHHHHHHHHHHHHHHTS-TT-SSHHHHHHHHHHHHHHHHHHHHHHHHHT-GGGPPPP-